Protein AF-A0A564YWE3-F1 (afdb_monomer_lite)

Orga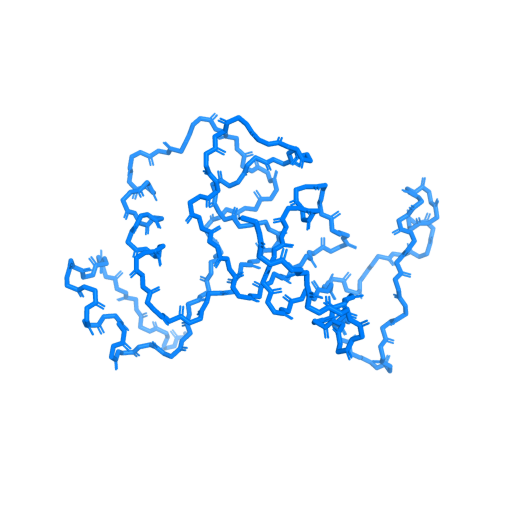nism: Hymenolepis diminuta (NCBI:txid6216)

Foldseek 3Di:
DPDDDDPDDDPPLVVVQVPDQEAEAPPDAPPDDDDDDPVVVVVLLSQLPHPHAYEYEQDHPRDDLALDDPDDPSDQHLEYEHEPAHGSVCNVHDHFWYKYAHPPDDPVNCVVVVRVDDDDPDPDRMDTPDGDPPPDDPDDDD

InterPro domains:
  IPR004443 YjeF N-terminal domain [PF03853] (12-89)
  IPR004443 YjeF N-terminal domain [PS51385] (1-116)
  IPR032976 YjeF N-terminal domain-containing protein NAXE-like [PTHR13232] (1-129)
  IPR036652 YjeF N-terminal domain superfamily [G3DSA:3.40.50.10260] (1-129)
  IPR036652 YjeF N-terminal domain superfamily [SSF64153] (2-122)

Radius of gyration: 17.13 Å; chains: 1; bounding box: 41×40×47 Å

Sequence (142 aa):
MGIAFLSYIPSDVKILESSYDLIVDALFGFGFRSPLRPEFADVIQRISSLKVPLVSIDVPSGWEINEKTETEDVLQPDCLISLTAPKICALRFNGRYHFLGGRFVPPLLANKYNLCLPQYPGASPVVLLKGPSSSDPPTPNK

pLDDT: mean 88.93, std 14.76, range [35.75, 98.62]

Secondary structure (DSSP, 8-state):
--PPPPSS--S-HHHHHHH-S-EEE-S--TT--SSPPHHHHHHHHHHHT--S-EEEESS-TT--SSSS-SS------SEEEEESS--GGGGG--SSEEEEE-TT--HHHHHHTT--PPPPPTT-SEEEEE---TTPPPPP--

Structure (mmCIF, N/CA/C/O backbone):
data_AF-A0A564YWE3-F1
#
_entry.id   AF-A0A564YWE3-F1
#
loop_
_atom_site.group_PDB
_atom_site.id
_atom_site.type_symbol
_atom_site.label_atom_id
_atom_site.label_alt_id
_atom_site.label_comp_id
_atom_site.label_asym_id
_atom_site.label_entity_id
_atom_site.label_seq_id
_atom_site.pdbx_PDB_ins_code
_atom_site.Cartn_x
_atom_site.Cartn_y
_atom_site.Cartn_z
_atom_site.occupancy
_atom_site.B_iso_or_equiv
_atom_site.auth_seq_id
_atom_site.auth_comp_id
_atom_site.auth_asym_id
_atom_site.auth_atom_id
_atom_site.pdbx_PDB_model_num
ATOM 1 N N . MET A 1 1 ? -21.660 6.061 -11.326 1.00 57.72 1 MET A N 1
ATOM 2 C CA . MET A 1 1 ? -21.180 4.946 -10.482 1.00 57.72 1 MET A CA 1
ATOM 3 C C . MET A 1 1 ? -21.814 5.096 -9.109 1.00 57.72 1 MET A C 1
ATOM 5 O O . MET A 1 1 ? -21.739 6.185 -8.563 1.00 57.72 1 MET A O 1
ATOM 9 N N . GLY A 1 2 ? -22.490 4.064 -8.599 1.00 83.88 2 GLY A N 1
ATOM 10 C CA . GLY A 1 2 ? -23.238 4.088 -7.331 1.00 83.88 2 GLY A CA 1
ATOM 11 C C . GLY A 1 2 ? -22.383 3.779 -6.101 1.00 83.88 2 GLY A C 1
ATOM 12 O O . GLY A 1 2 ? -22.797 2.989 -5.263 1.00 83.88 2 GLY A O 1
ATOM 13 N N . ILE A 1 3 ? -21.176 4.344 -6.025 1.00 83.19 3 ILE A N 1
ATOM 14 C CA . ILE A 1 3 ? -20.333 4.222 -4.831 1.00 83.19 3 ILE A CA 1
ATOM 15 C C . ILE A 1 3 ? -20.817 5.276 -3.838 1.00 83.19 3 ILE A C 1
ATOM 17 O O . ILE A 1 3 ? -20.908 6.453 -4.188 1.00 83.19 3 ILE A O 1
ATOM 21 N N . ALA A 1 4 ? -21.172 4.850 -2.628 1.00 88.06 4 ALA A N 1
ATOM 22 C CA . ALA A 1 4 ? -21.579 5.767 -1.576 1.00 88.06 4 ALA A CA 1
ATOM 23 C C . ALA A 1 4 ? -20.380 6.618 -1.142 1.00 88.06 4 ALA A C 1
ATOM 25 O O . ALA A 1 4 ? -19.303 6.094 -0.861 1.00 88.06 4 ALA A O 1
ATOM 26 N N . PHE A 1 5 ? -20.581 7.931 -1.080 1.00 90.94 5 PHE A N 1
ATOM 27 C CA . PHE A 1 5 ? -19.593 8.860 -0.551 1.00 90.94 5 PHE A CA 1
ATOM 28 C C . PHE A 1 5 ? -19.991 9.252 0.863 1.00 90.94 5 PHE A C 1
ATOM 30 O O . PHE A 1 5 ? -21.132 9.644 1.112 1.00 90.94 5 PHE A O 1
ATOM 37 N N . LEU A 1 6 ? -19.034 9.177 1.780 1.00 88.19 6 LEU A N 1
ATOM 38 C CA . LEU A 1 6 ? -19.187 9.756 3.102 1.00 88.19 6 LEU A CA 1
ATOM 39 C C . LEU A 1 6 ? -18.798 11.232 3.038 1.00 88.19 6 LEU A C 1
ATOM 41 O O . LEU A 1 6 ? -17.716 11.571 2.565 1.00 88.19 6 LEU A O 1
ATOM 45 N N . SER A 1 7 ? -19.663 12.118 3.531 1.00 86.75 7 SER A N 1
ATOM 46 C CA . SER A 1 7 ? -19.339 13.548 3.645 1.00 86.75 7 SER A CA 1
ATOM 47 C C . SER A 1 7 ? -18.322 13.836 4.755 1.00 86.75 7 SER A C 1
ATOM 49 O O . SER A 1 7 ? -17.703 14.894 4.758 1.00 86.75 7 SER A O 1
ATOM 51 N N . TYR A 1 8 ? -18.162 12.910 5.702 1.00 85.25 8 TYR A N 1
ATOM 52 C CA . TYR A 1 8 ? -17.189 12.955 6.789 1.00 85.25 8 TYR A CA 1
ATOM 53 C C . TYR A 1 8 ? -16.867 11.530 7.250 1.00 85.25 8 TYR A C 1
ATOM 55 O O . TYR A 1 8 ? -17.685 10.623 7.101 1.00 85.25 8 TYR A O 1
ATOM 63 N N . ILE A 1 9 ? -15.695 11.333 7.853 1.00 84.81 9 ILE A N 1
ATOM 64 C CA . ILE A 1 9 ? -15.351 10.064 8.501 1.00 84.81 9 ILE A CA 1
ATOM 65 C C . ILE A 1 9 ? -16.021 10.040 9.883 1.00 84.81 9 ILE A C 1
ATOM 67 O O . ILE A 1 9 ? -15.756 10.945 10.681 1.00 84.81 9 ILE A O 1
ATOM 71 N N . PRO A 1 10 ? -16.881 9.051 10.198 1.00 87.38 10 PRO A N 1
ATOM 72 C CA . PRO A 1 10 ? -17.458 8.902 11.530 1.00 87.38 10 PRO A CA 1
ATOM 73 C C . PRO A 1 10 ? -16.384 8.937 12.623 1.00 87.38 10 PRO A C 1
ATOM 75 O O . PRO A 1 10 ? -15.302 8.373 12.469 1.00 87.38 10 PRO A O 1
ATOM 78 N N . SER A 1 11 ? -16.667 9.631 13.726 1.00 84.62 11 SER A N 1
ATOM 79 C CA . SER A 1 11 ? -15.758 9.682 14.884 1.00 84.62 11 SER A CA 1
ATOM 80 C C . SER A 1 11 ? -15.772 8.406 15.709 1.00 84.62 11 SER A C 1
ATOM 82 O O . SER A 1 11 ? -14.780 8.102 16.363 1.00 84.62 11 SER A O 1
ATOM 84 N N . ASP A 1 12 ? -16.867 7.649 15.658 1.00 88.94 12 ASP A N 1
ATOM 85 C CA . ASP A 1 12 ? -16.910 6.319 16.246 1.00 88.94 12 ASP A CA 1
ATOM 86 C C . ASP A 1 12 ? -16.334 5.299 15.260 1.00 88.94 12 ASP A C 1
ATOM 88 O O . ASP A 1 12 ? -16.964 4.936 14.262 1.00 88.94 12 ASP A O 1
ATOM 92 N N . VAL A 1 13 ? -15.123 4.834 15.561 1.00 86.12 13 VAL A N 1
ATOM 93 C CA . VAL A 1 13 ? -14.411 3.818 14.781 1.00 86.12 13 VAL A CA 1
ATOM 94 C C . VAL A 1 13 ? -15.196 2.511 14.664 1.00 86.12 13 VAL A C 1
ATOM 96 O O . VAL A 1 13 ? -15.098 1.849 13.636 1.00 86.12 13 VAL A O 1
ATOM 99 N N . LYS A 1 14 ? -16.060 2.169 15.634 1.00 91.06 14 LYS A N 1
ATOM 100 C CA . LYS A 1 14 ? -16.869 0.939 15.583 1.00 91.06 14 LYS A CA 1
ATOM 101 C C . LYS A 1 14 ? -17.854 0.941 14.421 1.00 91.06 14 LYS A C 1
ATOM 103 O O . LYS A 1 14 ? -18.161 -0.117 13.876 1.00 91.06 14 LYS A O 1
ATOM 108 N N . ILE A 1 15 ? -18.349 2.117 14.028 1.00 91.12 15 ILE A N 1
ATOM 109 C CA . ILE A 1 15 ? -19.211 2.257 12.849 1.00 91.12 15 ILE A CA 1
ATOM 110 C C . ILE A 1 15 ? -18.428 1.855 11.599 1.00 91.12 15 ILE A C 1
ATOM 112 O O . ILE A 1 15 ? -18.945 1.115 10.770 1.00 91.12 15 ILE A O 1
ATOM 116 N N . LEU A 1 16 ? -17.176 2.299 11.479 1.00 90.69 16 LEU A N 1
ATOM 117 C CA . LEU A 1 16 ? -16.320 1.943 10.349 1.00 90.69 16 LEU A CA 1
ATOM 118 C C . LEU A 1 16 ? -15.985 0.449 10.356 1.00 90.69 16 LEU A C 1
ATOM 120 O O . LEU A 1 16 ? -16.180 -0.211 9.342 1.00 90.69 16 LEU A O 1
ATOM 124 N N . GLU A 1 17 ? -15.565 -0.091 11.501 1.00 94.50 17 GLU A N 1
ATOM 125 C CA . GLU A 1 17 ? -15.199 -1.508 11.640 1.00 94.50 17 GLU A CA 1
ATOM 126 C C . GLU A 1 17 ? -16.368 -2.466 11.378 1.00 94.50 17 GLU A C 1
ATOM 128 O O . GLU A 1 17 ? -16.158 -3.569 10.889 1.00 94.50 17 GLU A O 1
ATOM 133 N N . SER A 1 18 ? -17.603 -2.061 11.691 1.00 94.62 18 SER A N 1
ATOM 134 C CA . SER A 1 18 ? -18.801 -2.873 11.420 1.00 94.62 18 SER A CA 1
ATOM 135 C C . SER A 1 18 ? -19.364 -2.700 10.009 1.00 94.62 18 SER A C 1
ATOM 137 O O . SER A 1 18 ? -20.159 -3.530 9.575 1.00 94.62 18 SER A O 1
ATOM 139 N N . SER A 1 19 ? -18.980 -1.633 9.303 1.00 93.12 19 SER A N 1
ATOM 140 C CA . SER A 1 19 ? -19.499 -1.318 7.964 1.00 93.12 19 SER A CA 1
ATOM 141 C C . SER A 1 19 ? -18.553 -1.732 6.838 1.00 93.12 19 SER A C 1
ATOM 143 O O . SER A 1 19 ? -18.998 -1.860 5.698 1.00 93.12 19 SER A O 1
ATOM 145 N N . TYR A 1 20 ? -17.259 -1.895 7.132 1.00 93.94 20 TYR A N 1
ATOM 146 C CA . TYR A 1 20 ? -16.227 -2.162 6.136 1.00 93.94 20 TYR A CA 1
ATOM 147 C C . TYR A 1 20 ? -15.304 -3.295 6.577 1.00 93.94 20 TYR A C 1
ATOM 149 O O . TYR A 1 20 ? -14.649 -3.210 7.611 1.00 93.94 20 TYR A O 1
ATOM 157 N N . ASP A 1 21 ? -15.183 -4.313 5.727 1.00 96.00 21 ASP A N 1
ATOM 158 C CA . ASP A 1 21 ? -14.281 -5.452 5.943 1.00 96.00 21 ASP A CA 1
ATOM 159 C C . ASP A 1 21 ? -12.836 -5.184 5.478 1.00 96.00 21 ASP A C 1
ATOM 161 O O . ASP A 1 21 ? -11.932 -5.975 5.751 1.00 96.00 21 ASP A O 1
ATOM 165 N N . LEU A 1 22 ? -12.609 -4.089 4.742 1.00 96.81 22 LEU A N 1
ATOM 166 C CA . LEU A 1 22 ? -11.318 -3.710 4.164 1.00 96.81 22 LEU A CA 1
ATOM 167 C C . LEU A 1 22 ? -11.234 -2.191 3.994 1.00 96.81 22 LEU A C 1
ATOM 169 O O . LEU A 1 22 ? -12.182 -1.568 3.512 1.00 96.81 22 LEU A O 1
ATOM 173 N N . ILE A 1 23 ? -10.074 -1.610 4.296 1.00 97.06 23 ILE A N 1
ATOM 174 C CA . ILE A 1 23 ? -9.763 -0.212 3.990 1.00 97.06 23 ILE A CA 1
ATOM 175 C C . ILE A 1 23 ? -8.729 -0.156 2.867 1.00 97.06 23 ILE A C 1
ATOM 177 O O . ILE A 1 23 ? -7.723 -0.864 2.902 1.00 97.06 23 ILE A O 1
ATOM 181 N N . VAL A 1 24 ? -8.962 0.709 1.878 1.00 97.81 24 VAL A N 1
ATOM 182 C CA . VAL A 1 24 ? -7.994 1.001 0.814 1.00 97.81 24 VAL A CA 1
ATOM 183 C C . VAL A 1 24 ? -7.457 2.411 1.010 1.00 97.81 24 VAL A C 1
ATOM 185 O O . VAL A 1 24 ? -8.177 3.395 0.846 1.00 97.81 24 VAL A O 1
ATOM 188 N N . ASP A 1 25 ? -6.180 2.499 1.352 1.00 97.75 25 ASP A N 1
ATOM 189 C CA . ASP A 1 25 ? -5.425 3.737 1.402 1.00 97.75 25 ASP A CA 1
ATOM 190 C C . ASP A 1 25 ? -4.921 4.104 -0.001 1.00 97.75 25 ASP A C 1
ATOM 192 O O . ASP A 1 25 ? -4.037 3.462 -0.574 1.00 97.75 25 ASP A O 1
ATOM 196 N N . ALA A 1 26 ? -5.529 5.157 -0.541 1.00 96.56 26 ALA A N 1
ATOM 197 C CA . ALA A 1 26 ? -5.184 5.784 -1.811 1.00 96.56 26 ALA A CA 1
ATOM 198 C C . ALA A 1 26 ? -5.107 7.318 -1.673 1.00 96.56 26 ALA A C 1
ATOM 200 O O . ALA A 1 26 ? -5.380 8.038 -2.635 1.00 96.56 26 ALA A O 1
ATOM 201 N N . LEU A 1 27 ? -4.807 7.828 -0.468 1.00 94.75 27 LEU A N 1
ATOM 202 C CA . LEU A 1 27 ? -4.763 9.275 -0.214 1.00 94.75 27 LEU A CA 1
ATOM 203 C C . LEU A 1 27 ? -3.537 9.909 -0.875 1.00 94.75 27 LEU A C 1
ATOM 205 O O . LEU A 1 27 ? -3.649 10.938 -1.543 1.00 94.75 27 LEU A O 1
ATOM 209 N N . PHE A 1 28 ? -2.372 9.282 -0.710 1.00 94.94 28 PHE A N 1
ATOM 210 C CA . PHE A 1 28 ? -1.095 9.763 -1.211 1.00 94.94 28 PHE A CA 1
ATOM 211 C C . PHE A 1 28 ? -0.260 8.619 -1.792 1.00 94.94 28 PHE A C 1
ATOM 213 O O . PHE A 1 28 ? -0.363 7.478 -1.368 1.00 94.94 28 PHE A O 1
ATOM 220 N N . GLY A 1 29 ? 0.587 8.944 -2.770 1.00 92.38 29 GLY A N 1
ATOM 221 C CA . GLY A 1 29 ? 1.578 8.022 -3.332 1.00 92.38 29 GLY A CA 1
ATOM 222 C C . GLY A 1 29 ? 2.990 8.597 -3.237 1.00 92.38 29 GLY A C 1
ATOM 223 O O . GLY A 1 29 ? 3.227 9.580 -2.532 1.00 92.38 29 GLY A O 1
ATOM 224 N N . PHE A 1 30 ? 3.931 8.055 -4.016 1.00 91.06 30 PHE A N 1
ATOM 225 C CA . PHE A 1 30 ? 5.354 8.436 -3.941 1.00 91.06 30 PHE A CA 1
ATOM 226 C C . PHE A 1 30 ? 5.663 9.935 -4.148 1.00 91.06 30 PHE A C 1
ATOM 228 O O . PHE A 1 30 ? 6.729 10.414 -3.761 1.00 91.06 30 PHE A O 1
ATOM 235 N N . GLY A 1 31 ? 4.762 10.669 -4.810 1.00 88.25 31 GLY A N 1
ATOM 236 C CA . GLY A 1 31 ? 4.906 12.100 -5.088 1.00 88.25 31 GLY A CA 1
ATOM 237 C C . GLY A 1 31 ? 4.608 13.009 -3.894 1.00 88.25 31 GLY A C 1
ATOM 238 O O . GLY A 1 31 ? 4.819 14.217 -3.995 1.00 88.25 31 GLY A O 1
ATOM 239 N N . PHE A 1 32 ? 4.118 12.458 -2.782 1.00 87.19 32 PHE A N 1
ATOM 240 C CA . PHE A 1 32 ? 3.847 13.227 -1.575 1.00 87.19 32 PHE A CA 1
ATOM 241 C C . PHE A 1 32 ? 5.124 13.847 -0.992 1.00 87.19 32 PHE A C 1
ATOM 243 O O . PHE A 1 32 ? 6.230 13.305 -1.087 1.00 87.19 32 PHE A O 1
ATOM 250 N N . ARG A 1 33 ? 4.953 15.029 -0.400 1.00 81.31 33 ARG A N 1
ATOM 251 C CA . ARG A 1 33 ? 5.993 15.799 0.277 1.00 81.31 33 ARG A CA 1
ATOM 252 C C . ARG A 1 33 ? 5.433 16.254 1.618 1.00 81.31 33 ARG A C 1
ATOM 254 O O . ARG A 1 33 ? 4.350 16.833 1.654 1.00 81.31 33 ARG A O 1
ATOM 261 N N . SER A 1 34 ? 6.166 15.980 2.690 1.00 79.12 34 SER A N 1
ATOM 262 C CA . SER A 1 34 ? 5.839 16.432 4.041 1.00 79.12 34 SER A CA 1
ATOM 263 C C . SER A 1 34 ? 5.887 17.971 4.157 1.00 79.12 34 SER A C 1
ATOM 265 O O . SER A 1 34 ? 6.544 18.628 3.342 1.00 79.12 34 SER A O 1
ATOM 267 N N . PRO A 1 35 ? 5.215 18.566 5.164 1.00 83.94 35 PRO A N 1
ATOM 268 C CA . PRO A 1 35 ? 4.365 17.920 6.166 1.00 83.94 35 PRO A CA 1
ATOM 269 C C . PRO A 1 35 ? 2.958 17.605 5.643 1.00 83.94 35 PRO A C 1
ATOM 271 O O . PRO A 1 35 ? 2.458 18.209 4.696 1.00 83.94 35 PRO A O 1
ATOM 274 N N . LEU A 1 36 ? 2.306 16.648 6.298 1.00 86.25 36 LEU A N 1
ATOM 275 C CA . LEU A 1 36 ? 0.914 16.313 6.035 1.00 86.25 36 LEU A CA 1
ATOM 276 C C . LEU A 1 36 ? 0.009 17.455 6.521 1.00 86.25 36 LEU A C 1
ATOM 278 O O . LEU A 1 36 ? 0.234 18.008 7.599 1.00 86.25 36 LEU A O 1
ATOM 282 N N . ARG A 1 37 ? -1.006 17.829 5.736 1.00 88.06 37 ARG A N 1
ATOM 283 C CA . ARG A 1 37 ? -1.942 18.874 6.175 1.00 88.06 37 ARG A CA 1
ATOM 284 C C . ARG A 1 37 ? -2.830 18.345 7.311 1.00 88.06 37 ARG A C 1
ATOM 286 O O . ARG A 1 37 ? -3.151 17.152 7.284 1.00 88.06 37 ARG A O 1
ATOM 293 N N . PRO A 1 38 ? -3.248 19.191 8.271 1.00 86.38 38 PRO A N 1
ATOM 294 C CA . PRO A 1 38 ? -4.002 18.751 9.447 1.00 86.38 38 PRO A CA 1
ATOM 295 C C . PRO A 1 38 ? -5.239 17.911 9.113 1.00 86.38 38 PRO A C 1
ATOM 297 O O . PRO A 1 38 ? -5.474 16.889 9.749 1.00 86.38 38 PRO A O 1
ATOM 300 N N . GLU A 1 39 ? -5.973 18.268 8.056 1.00 85.00 39 GLU A N 1
ATOM 301 C CA . GLU A 1 39 ? -7.176 17.551 7.632 1.00 85.00 39 GLU A CA 1
ATOM 302 C C . GLU A 1 39 ? -6.914 16.088 7.241 1.00 85.00 39 GLU A C 1
ATOM 304 O O . GLU A 1 39 ? -7.779 15.237 7.429 1.00 85.00 39 GLU A O 1
ATOM 309 N N . PHE A 1 40 ? -5.720 15.771 6.735 1.00 90.31 40 PHE A N 1
ATOM 310 C CA . PHE A 1 40 ? -5.337 14.397 6.416 1.00 90.31 40 PHE A CA 1
ATOM 311 C C . PHE A 1 40 ? -4.730 13.677 7.620 1.00 90.31 40 PHE A C 1
ATOM 313 O O . PHE A 1 40 ? -4.757 12.448 7.660 1.00 90.31 40 PHE A O 1
ATOM 320 N N . ALA A 1 41 ? -4.186 14.414 8.593 1.00 90.25 41 ALA A N 1
ATOM 321 C CA . ALA A 1 41 ? -3.545 13.823 9.764 1.00 90.25 41 ALA A CA 1
ATOM 322 C C . ALA A 1 41 ? -4.601 13.120 10.613 1.00 90.25 41 ALA A C 1
ATOM 324 O O . ALA A 1 41 ? -4.432 11.954 10.960 1.00 90.25 41 ALA A O 1
ATOM 325 N N . ASP A 1 42 ? -5.737 13.784 10.822 1.00 89.25 42 ASP A N 1
ATOM 326 C CA . ASP A 1 42 ? -6.887 13.211 11.519 1.00 89.25 42 ASP A CA 1
ATOM 327 C C . ASP A 1 42 ? -7.433 11.967 10.805 1.00 89.25 42 ASP A C 1
ATOM 329 O O . ASP A 1 42 ? -7.812 10.991 11.453 1.00 89.25 42 ASP A O 1
ATOM 333 N N . VAL A 1 43 ? -7.457 11.973 9.468 1.00 91.69 43 VAL A N 1
ATOM 334 C CA . VAL A 1 43 ? -7.898 10.821 8.665 1.00 91.69 43 VAL A CA 1
ATOM 335 C C . VAL A 1 43 ? -6.944 9.642 8.841 1.00 91.69 43 VAL A C 1
ATOM 337 O O . VAL A 1 43 ? -7.392 8.535 9.134 1.00 91.69 43 VAL A O 1
ATOM 340 N N . ILE A 1 44 ? -5.638 9.875 8.701 1.00 93.56 44 ILE A N 1
ATOM 341 C CA . ILE A 1 44 ? -4.605 8.844 8.845 1.00 93.56 44 ILE A CA 1
ATOM 342 C C . ILE A 1 44 ? -4.622 8.242 10.253 1.00 93.56 44 ILE A C 1
ATOM 344 O O . ILE A 1 44 ? -4.598 7.022 10.386 1.00 93.56 44 ILE A O 1
ATOM 348 N N . GLN A 1 45 ? -4.737 9.076 11.290 1.00 92.25 45 GLN A N 1
ATOM 349 C CA . GLN A 1 45 ? -4.815 8.620 12.682 1.00 92.25 45 GLN A CA 1
ATOM 350 C C . GLN A 1 45 ? -6.078 7.796 12.961 1.00 92.25 45 GLN A C 1
ATOM 352 O O . GLN A 1 45 ? -6.050 6.821 13.707 1.00 92.25 45 GLN A O 1
ATOM 357 N N . ARG A 1 46 ? -7.210 8.145 12.339 1.00 91.38 46 ARG A N 1
ATOM 358 C CA . ARG A 1 46 ? -8.420 7.318 12.439 1.00 91.38 46 ARG A CA 1
ATOM 359 C C . ARG A 1 46 ? -8.217 5.970 11.768 1.00 91.38 46 ARG A C 1
ATOM 361 O O . ARG A 1 46 ? -8.542 4.960 12.382 1.00 91.38 46 ARG A O 1
ATOM 368 N N . ILE A 1 47 ? -7.658 5.945 10.556 1.00 94.19 47 ILE A N 1
ATOM 369 C CA . ILE A 1 47 ? -7.399 4.703 9.814 1.00 94.19 47 ILE A CA 1
ATOM 370 C C . ILE A 1 47 ? -6.440 3.791 10.589 1.00 94.19 47 ILE A C 1
ATOM 372 O O . ILE A 1 47 ? -6.726 2.603 10.702 1.00 94.19 47 ILE A O 1
ATOM 376 N N . SER A 1 48 ? -5.356 4.324 11.166 1.00 94.38 48 SER A N 1
ATOM 377 C CA . SER A 1 48 ? -4.389 3.522 11.938 1.00 94.38 48 SER A CA 1
ATOM 378 C C . SER A 1 48 ? -4.985 2.884 13.194 1.00 94.38 48 SER A C 1
ATOM 380 O O . SER A 1 48 ? -4.487 1.861 13.654 1.00 94.38 48 SER A O 1
ATOM 382 N N . SER A 1 49 ? -6.059 3.458 13.744 1.00 93.81 49 SER A N 1
ATOM 383 C CA . SER A 1 49 ? -6.742 2.922 14.926 1.00 93.81 49 SER A CA 1
ATOM 384 C C . SER A 1 49 ? -7.735 1.787 14.631 1.00 93.81 49 SER A C 1
ATOM 386 O O . SER A 1 49 ? -8.206 1.138 15.568 1.00 93.81 49 SER A O 1
ATOM 388 N N . LEU A 1 50 ? -8.065 1.543 13.356 1.00 94.19 50 LEU A N 1
ATOM 389 C CA . LEU A 1 50 ? -9.011 0.501 12.950 1.00 94.19 50 LEU A CA 1
ATOM 390 C C . LEU A 1 50 ? -8.367 -0.886 13.016 1.00 94.19 50 LEU A C 1
ATOM 392 O O . LEU A 1 50 ? -7.209 -1.074 12.655 1.00 94.19 50 LEU A O 1
ATOM 396 N N . LYS A 1 51 ? -9.155 -1.897 13.388 1.00 94.69 51 LYS A N 1
ATOM 397 C CA . LYS A 1 51 ? -8.743 -3.315 13.370 1.00 94.69 51 LYS A CA 1
ATOM 398 C C . LYS A 1 51 ? -9.028 -4.022 12.043 1.00 94.69 51 LYS A C 1
ATOM 400 O O . LYS A 1 51 ? -8.867 -5.237 11.933 1.00 94.69 51 LYS A O 1
ATOM 405 N N . VAL A 1 52 ? -9.486 -3.268 11.051 1.00 96.50 52 VAL A N 1
ATOM 406 C CA . VAL A 1 52 ? -9.822 -3.749 9.711 1.00 96.50 52 VAL A CA 1
ATOM 407 C C . VAL A 1 52 ? -8.539 -3.830 8.875 1.00 96.50 52 VAL A C 1
ATOM 409 O O . VAL A 1 52 ? -7.714 -2.920 8.966 1.00 96.50 52 VAL A O 1
ATOM 412 N N . PRO A 1 53 ? -8.346 -4.869 8.042 1.00 97.81 53 PRO A N 1
ATOM 413 C CA . PRO A 1 53 ? -7.193 -4.942 7.154 1.00 97.81 53 PRO A CA 1
ATOM 414 C C . PRO A 1 53 ? -7.062 -3.692 6.274 1.00 97.81 53 PRO A C 1
ATOM 416 O O . PRO A 1 53 ? -8.032 -3.224 5.671 1.00 97.81 53 PRO A O 1
ATOM 419 N N . LEU A 1 54 ? -5.840 -3.171 6.189 1.00 98.38 54 LEU A N 1
ATOM 420 C CA . LEU A 1 54 ? -5.503 -1.984 5.411 1.00 98.38 54 LEU A CA 1
ATOM 421 C C . LEU A 1 54 ? -4.673 -2.369 4.184 1.00 98.38 54 LEU A C 1
ATOM 423 O O . LEU A 1 54 ? -3.663 -3.067 4.297 1.00 98.38 54 LEU A O 1
ATOM 427 N N . VAL A 1 55 ? -5.080 -1.876 3.016 1.00 98.62 55 VAL A N 1
ATOM 428 C CA . VAL A 1 55 ? -4.356 -2.017 1.752 1.00 98.62 55 VAL A CA 1
ATOM 429 C C . VAL A 1 55 ? -3.873 -0.651 1.300 1.00 98.62 55 VAL A C 1
ATOM 431 O O . VAL A 1 55 ? -4.695 0.197 0.970 1.00 98.62 55 VAL A O 1
ATOM 434 N N . SER A 1 56 ? -2.563 -0.444 1.221 1.00 98.62 56 SER A N 1
ATOM 435 C CA . SER A 1 56 ? -2.002 0.803 0.691 1.00 98.62 56 SER A CA 1
ATOM 436 C C . SER A 1 56 ? -1.606 0.659 -0.774 1.00 98.62 56 SER A C 1
ATOM 438 O O . SER A 1 56 ? -0.937 -0.303 -1.173 1.00 98.62 56 SER A O 1
ATOM 440 N N . ILE A 1 57 ? -2.005 1.642 -1.580 1.00 98.50 57 ILE A N 1
ATOM 441 C CA . ILE A 1 57 ? -1.629 1.743 -2.987 1.00 98.50 57 ILE A CA 1
ATOM 442 C C . ILE A 1 57 ? -0.332 2.540 -3.105 1.00 98.50 57 ILE A C 1
ATOM 444 O O . ILE A 1 57 ? -0.239 3.690 -2.702 1.00 98.50 57 ILE A O 1
ATOM 448 N N . ASP A 1 58 ? 0.649 1.934 -3.760 1.00 97.62 58 ASP A N 1
ATOM 449 C CA . ASP A 1 58 ? 1.967 2.465 -4.090 1.00 97.62 58 ASP A CA 1
ATOM 450 C C . ASP A 1 58 ? 2.920 2.687 -2.910 1.00 97.62 58 ASP A C 1
ATOM 452 O O . ASP A 1 58 ? 3.992 2.074 -2.861 1.00 97.62 58 ASP A O 1
ATOM 456 N N . VAL A 1 59 ? 2.530 3.561 -1.985 1.00 96.94 59 VAL A N 1
ATOM 457 C CA . VAL A 1 59 ? 3.245 3.933 -0.761 1.00 96.94 59 VAL A CA 1
ATOM 458 C C . VAL A 1 59 ? 2.188 4.181 0.315 1.00 96.94 59 VAL A C 1
ATOM 460 O O . VAL A 1 59 ? 1.222 4.879 0.018 1.00 96.94 59 VAL A O 1
ATOM 463 N N . PRO A 1 60 ? 2.334 3.658 1.545 1.00 97.00 60 PRO A N 1
ATOM 464 C CA . PRO A 1 60 ? 1.381 3.961 2.605 1.00 97.00 60 PRO A CA 1
ATOM 465 C C . PRO A 1 60 ? 1.355 5.463 2.898 1.00 97.00 60 PRO A C 1
ATOM 467 O O . PRO A 1 60 ? 2.399 6.105 3.037 1.00 97.00 60 PRO A O 1
ATOM 470 N N . SER A 1 61 ? 0.163 6.044 2.951 1.00 96.38 61 SER A N 1
ATOM 471 C CA . SER A 1 61 ? 0.004 7.488 3.068 1.00 96.38 61 SER A CA 1
ATOM 472 C C . SER A 1 61 ? 0.679 8.038 4.321 1.00 96.38 61 SER A C 1
ATOM 474 O O . SER A 1 61 ? 0.507 7.527 5.426 1.00 96.38 61 SER A O 1
ATOM 476 N N . GLY A 1 62 ? 1.448 9.113 4.139 1.00 93.19 62 GLY A N 1
ATOM 477 C CA . GLY A 1 62 ? 2.227 9.749 5.202 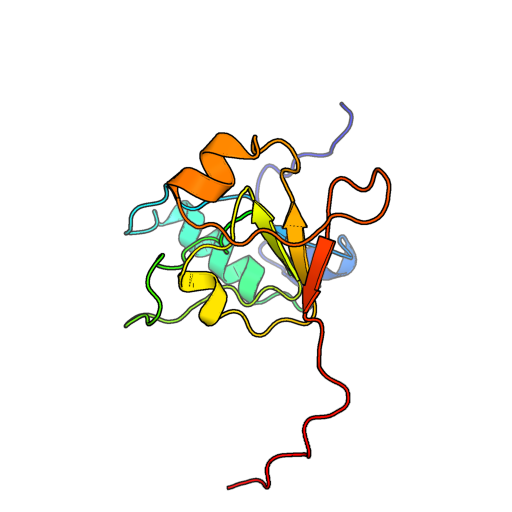1.00 93.19 62 GLY A CA 1
ATOM 478 C C . GLY A 1 62 ? 3.634 9.179 5.398 1.00 93.19 62 GLY A C 1
ATOM 479 O O . GLY A 1 62 ? 4.419 9.805 6.103 1.00 93.19 62 GLY A O 1
ATOM 480 N N . TRP A 1 63 ? 3.992 8.063 4.754 1.00 93.69 63 TRP A N 1
ATOM 481 C CA . TRP A 1 63 ? 5.350 7.524 4.839 1.00 93.69 63 TRP A CA 1
ATOM 482 C C . TRP A 1 63 ? 6.363 8.386 4.081 1.00 93.69 63 TRP A C 1
ATOM 484 O O . TRP A 1 63 ? 6.124 8.851 2.963 1.00 93.69 63 TRP A O 1
ATOM 494 N N . GLU A 1 64 ? 7.556 8.520 4.657 1.00 92.38 64 GLU A N 1
ATOM 495 C CA . GLU A 1 64 ? 8.726 9.012 3.937 1.00 92.38 64 GLU A CA 1
ATOM 496 C C . GLU A 1 64 ? 9.226 7.970 2.931 1.00 92.38 64 GLU A C 1
ATOM 498 O O . GLU A 1 64 ? 9.220 6.767 3.191 1.00 92.38 64 GLU A O 1
ATOM 503 N N . ILE A 1 65 ? 9.733 8.416 1.781 1.00 92.44 65 ILE A N 1
ATOM 504 C CA . ILE A 1 65 ? 10.200 7.494 0.734 1.00 92.44 65 ILE A CA 1
ATOM 505 C C . ILE A 1 65 ? 11.517 6.810 1.105 1.00 92.44 65 ILE A C 1
ATOM 507 O O . ILE A 1 65 ? 11.878 5.858 0.437 1.00 92.44 65 ILE A O 1
ATOM 511 N N . ASN A 1 66 ? 12.195 7.218 2.175 1.00 91.19 66 ASN A N 1
ATOM 512 C CA . ASN A 1 66 ? 13.505 6.714 2.585 1.00 91.19 66 ASN A CA 1
ATOM 513 C C . ASN A 1 66 ? 13.474 5.267 3.130 1.00 91.19 66 ASN A C 1
ATOM 515 O O . ASN A 1 66 ? 12.449 4.772 3.604 1.00 91.19 66 ASN A O 1
ATOM 519 N N . GLU A 1 67 ? 14.632 4.596 3.091 1.00 89.62 67 GLU A N 1
ATOM 520 C CA . GLU A 1 67 ? 14.835 3.247 3.657 1.00 89.62 67 GLU A CA 1
ATOM 521 C C . GLU A 1 67 ? 14.680 3.213 5.182 1.00 89.62 67 GLU A C 1
ATOM 523 O O . GLU A 1 67 ? 14.260 2.209 5.745 1.00 89.62 67 GLU A O 1
ATOM 528 N N . LYS A 1 68 ? 15.020 4.316 5.849 1.00 89.19 68 LYS A N 1
ATOM 529 C CA . LYS A 1 68 ? 14.813 4.553 7.278 1.00 89.19 68 LYS A CA 1
ATOM 530 C C . LYS A 1 68 ? 14.070 5.868 7.428 1.00 89.19 68 LYS A C 1
ATOM 532 O O . LYS A 1 68 ? 14.240 6.758 6.599 1.00 89.19 68 LYS A O 1
ATOM 537 N N . THR A 1 69 ? 13.287 5.986 8.484 1.00 86.31 69 THR A N 1
ATOM 538 C CA . THR A 1 69 ? 12.597 7.224 8.835 1.00 86.31 69 THR A CA 1
ATOM 539 C C . THR A 1 69 ? 12.971 7.622 10.257 1.00 86.31 69 THR A C 1
ATOM 541 O O . THR A 1 69 ? 13.254 6.764 11.095 1.00 86.31 69 THR A O 1
ATOM 544 N N . GLU A 1 70 ? 13.017 8.927 10.506 1.00 84.12 70 GLU A N 1
ATOM 545 C CA . GLU A 1 70 ? 13.165 9.489 11.854 1.00 84.12 70 GLU A CA 1
ATOM 546 C C . GLU A 1 70 ? 11.806 9.639 12.555 1.00 84.12 70 GLU A C 1
ATOM 548 O O . GLU A 1 70 ? 11.743 9.854 13.765 1.00 84.12 70 GLU A O 1
ATOM 553 N N . THR A 1 71 ? 10.717 9.516 11.794 1.00 83.31 71 THR A N 1
ATOM 554 C CA . THR A 1 71 ? 9.332 9.646 12.254 1.00 83.31 71 THR A CA 1
ATOM 555 C C . THR A 1 71 ? 8.632 8.295 12.279 1.00 83.31 71 THR A C 1
ATOM 557 O O . THR A 1 71 ? 9.048 7.363 11.608 1.00 83.31 71 THR A O 1
ATOM 560 N N . GLU A 1 72 ? 7.552 8.160 13.038 1.00 86.00 72 GLU A N 1
ATOM 561 C CA . GLU A 1 72 ? 6.805 6.904 13.068 1.00 86.00 72 GLU A CA 1
ATOM 562 C C . GLU A 1 72 ? 5.978 6.696 11.788 1.00 86.00 72 GLU A C 1
ATOM 564 O O . GLU A 1 72 ? 5.261 7.592 11.335 1.00 86.00 72 GLU A O 1
ATOM 569 N N . ASP A 1 73 ? 6.027 5.482 11.237 1.00 91.56 73 ASP A N 1
ATOM 570 C CA . ASP A 1 73 ? 5.102 5.027 10.199 1.00 91.56 73 ASP A CA 1
ATOM 571 C C . ASP A 1 73 ? 3.716 4.778 10.794 1.00 91.56 73 ASP A C 1
ATOM 573 O O . ASP A 1 73 ? 3.391 3.673 11.228 1.00 91.56 73 ASP A O 1
ATOM 577 N N . VAL A 1 74 ? 2.883 5.815 10.803 1.00 94.69 74 VAL A N 1
ATOM 578 C CA . VAL A 1 74 ? 1.558 5.759 11.440 1.00 94.69 74 VAL A CA 1
ATOM 579 C C . VAL A 1 74 ? 0.657 4.682 10.825 1.00 94.69 74 VAL A C 1
ATOM 581 O O . VAL A 1 74 ? -0.024 3.954 11.546 1.00 94.69 74 VAL A O 1
ATOM 584 N N . LEU A 1 75 ? 0.627 4.570 9.493 1.00 96.56 75 LEU A N 1
ATOM 585 C CA . LEU A 1 75 ? -0.119 3.508 8.818 1.00 96.56 75 LEU A CA 1
ATOM 586 C C . LEU A 1 75 ? 0.726 2.240 8.728 1.00 96.56 75 LEU A C 1
ATOM 588 O O . LEU A 1 75 ? 1.826 2.271 8.183 1.00 96.56 75 LEU A O 1
ATOM 592 N N . GLN A 1 76 ? 0.166 1.122 9.185 1.00 96.81 76 GLN A N 1
ATOM 593 C CA . GLN A 1 76 ? 0.767 -0.210 9.105 1.00 96.81 76 GLN A CA 1
ATOM 594 C C . GLN A 1 76 ? -0.127 -1.114 8.244 1.00 96.81 76 GLN A C 1
ATOM 596 O O . GLN A 1 76 ? -0.960 -1.848 8.779 1.00 96.81 76 GLN A O 1
ATOM 601 N N . PRO A 1 77 ? -0.044 -1.017 6.903 1.00 97.94 77 PRO A N 1
ATOM 602 C CA . PRO A 1 77 ? -0.913 -1.791 6.035 1.00 97.94 77 PRO A CA 1
ATOM 603 C C . PRO A 1 77 ? -0.621 -3.284 6.136 1.00 97.94 77 PRO A C 1
ATOM 605 O O . PRO A 1 77 ? 0.525 -3.722 6.207 1.00 97.94 77 PRO A O 1
ATOM 608 N N . ASP A 1 78 ? -1.681 -4.075 6.051 1.00 97.88 78 ASP A N 1
ATOM 609 C CA . ASP A 1 78 ? -1.583 -5.522 5.925 1.00 97.88 78 ASP A CA 1
ATOM 610 C C . ASP A 1 78 ? -1.136 -5.940 4.516 1.00 97.88 78 ASP A C 1
ATOM 612 O O . ASP A 1 78 ? -0.453 -6.950 4.325 1.00 97.88 78 ASP A O 1
ATOM 616 N N . CYS A 1 79 ? -1.505 -5.134 3.518 1.00 98.38 79 CYS A N 1
ATOM 617 C CA . CYS A 1 79 ? -1.136 -5.336 2.130 1.00 98.38 79 CYS A CA 1
ATOM 618 C C . CYS A 1 79 ? -0.578 -4.053 1.510 1.00 98.38 79 CYS A C 1
ATOM 620 O O . CYS A 1 79 ? -1.204 -2.997 1.569 1.00 98.38 79 CYS A O 1
ATOM 622 N N . LEU A 1 80 ? 0.558 -4.160 0.825 1.00 98.44 80 LEU A N 1
ATOM 623 C CA . LEU A 1 80 ? 1.131 -3.091 0.014 1.00 98.44 80 LEU A CA 1
ATOM 624 C C . LEU A 1 80 ? 1.082 -3.475 -1.465 1.00 98.44 80 LEU A C 1
ATOM 626 O O . LEU A 1 80 ? 1.544 -4.550 -1.849 1.00 98.44 80 LEU A O 1
ATOM 630 N N . ILE A 1 81 ? 0.560 -2.585 -2.310 1.00 98.44 81 ILE A N 1
ATOM 631 C CA . ILE A 1 81 ? 0.567 -2.746 -3.769 1.00 98.44 81 ILE A CA 1
ATOM 632 C C . ILE A 1 81 ? 1.527 -1.723 -4.369 1.00 98.44 81 ILE A C 1
ATOM 634 O O . ILE A 1 81 ? 1.138 -0.602 -4.674 1.00 98.44 81 ILE A O 1
ATOM 638 N N . SER A 1 82 ? 2.786 -2.094 -4.577 1.00 98.06 82 SER A N 1
ATOM 639 C CA . SER A 1 82 ? 3.731 -1.233 -5.288 1.00 98.06 82 SER A CA 1
ATOM 640 C C . SER A 1 82 ? 3.363 -1.124 -6.769 1.00 98.06 82 SER A C 1
ATOM 642 O O . SER A 1 82 ? 3.113 -2.138 -7.420 1.00 98.06 82 SER A O 1
ATOM 644 N N . LEU A 1 83 ? 3.367 0.088 -7.327 1.00 97.88 83 LEU A N 1
ATOM 645 C CA . LEU A 1 83 ? 3.126 0.308 -8.755 1.00 97.88 83 LEU A CA 1
ATOM 646 C C . LEU A 1 83 ? 4.441 0.531 -9.502 1.00 97.88 83 LEU A C 1
ATOM 648 O O . LEU A 1 83 ? 5.303 1.277 -9.033 1.00 97.88 83 LEU A O 1
ATOM 652 N N . THR A 1 84 ? 4.570 -0.079 -10.685 1.00 97.06 84 THR A N 1
ATOM 653 C CA . THR A 1 84 ? 5.739 -0.009 -11.590 1.00 97.06 84 THR A CA 1
ATOM 654 C C . THR A 1 84 ? 6.990 -0.695 -11.031 1.00 97.06 84 THR A C 1
ATOM 656 O O . THR A 1 84 ? 7.515 -1.612 -11.653 1.00 97.06 84 THR A O 1
ATOM 659 N N . ALA A 1 85 ? 7.451 -0.275 -9.856 1.00 96.50 85 ALA A N 1
ATOM 660 C CA . ALA A 1 85 ? 8.509 -0.894 -9.065 1.00 96.50 85 ALA A CA 1
ATOM 661 C C . ALA A 1 85 ? 8.315 -0.520 -7.580 1.00 96.50 85 ALA A C 1
ATOM 663 O O . ALA A 1 85 ? 7.782 0.560 -7.294 1.00 96.50 85 ALA A O 1
ATOM 664 N N . PRO A 1 86 ? 8.730 -1.359 -6.616 1.00 96.31 86 PRO A N 1
ATOM 665 C CA . PRO A 1 86 ? 8.721 -0.985 -5.202 1.00 96.31 86 PRO A CA 1
ATOM 666 C C . PRO A 1 86 ? 9.572 0.259 -4.934 1.00 96.31 86 PRO A C 1
ATOM 668 O O . PRO A 1 86 ? 10.664 0.406 -5.480 1.00 96.31 86 PRO A O 1
ATOM 671 N N . LYS A 1 87 ? 9.061 1.171 -4.099 1.00 95.94 87 LYS A N 1
ATOM 672 C CA . LYS A 1 87 ? 9.840 2.314 -3.592 1.00 95.94 87 LYS A CA 1
ATOM 673 C C . LYS A 1 87 ? 10.750 1.844 -2.461 1.00 95.94 87 LYS A C 1
ATOM 675 O O . LYS A 1 87 ? 10.459 0.835 -1.828 1.00 95.94 87 LYS A O 1
ATOM 680 N N . ILE A 1 88 ? 11.822 2.586 -2.181 1.00 94.88 88 ILE A N 1
ATOM 681 C CA . ILE A 1 88 ? 12.803 2.177 -1.164 1.00 94.88 88 ILE A CA 1
ATOM 682 C C . ILE A 1 88 ? 12.187 2.099 0.248 1.00 94.88 88 ILE A C 1
ATOM 684 O O . ILE A 1 88 ? 12.530 1.200 1.008 1.00 94.88 88 ILE A O 1
ATOM 688 N N . CYS A 1 89 ? 11.165 2.905 0.558 1.00 94.94 89 CYS A N 1
ATOM 689 C CA . CYS A 1 89 ? 10.374 2.764 1.786 1.00 94.94 89 CYS A CA 1
ATOM 690 C C . CYS A 1 89 ? 9.673 1.406 1.945 1.00 94.94 89 CYS A C 1
ATOM 692 O O . CYS A 1 89 ? 9.401 1.002 3.069 1.00 94.94 89 CYS A O 1
ATOM 694 N N . ALA A 1 90 ? 9.407 0.671 0.858 1.00 96.12 90 ALA A N 1
ATOM 695 C CA . ALA A 1 90 ? 8.805 -0.659 0.935 1.00 96.12 90 ALA A CA 1
ATOM 696 C C . ALA A 1 90 ? 9.726 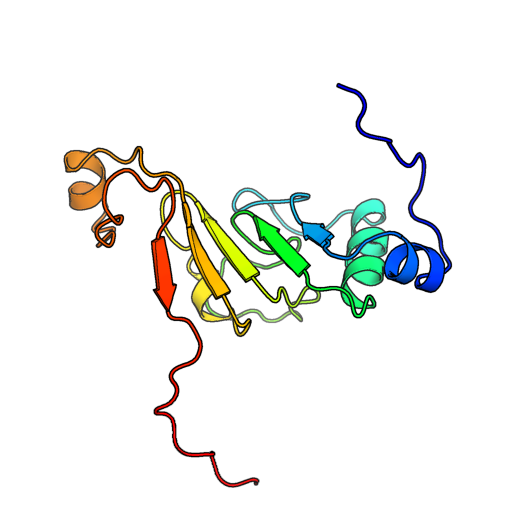-1.686 1.619 1.00 96.12 90 ALA A C 1
ATOM 698 O O . ALA A 1 90 ? 9.252 -2.743 2.010 1.00 96.12 90 ALA A O 1
ATOM 699 N N . LEU A 1 91 ? 11.014 -1.376 1.825 1.00 94.44 91 LEU A N 1
ATOM 700 C CA . LEU A 1 91 ? 11.903 -2.175 2.679 1.00 94.44 91 LEU A CA 1
ATOM 701 C C . LEU A 1 91 ? 11.474 -2.175 4.153 1.00 94.44 91 LEU A C 1
ATOM 703 O O . LEU A 1 91 ? 11.831 -3.091 4.887 1.00 94.44 91 LEU A O 1
ATOM 707 N N . ARG A 1 92 ? 10.708 -1.164 4.580 1.00 95.06 92 ARG A N 1
ATOM 708 C CA . ARG A 1 92 ? 10.148 -1.047 5.934 1.00 95.06 92 ARG A CA 1
ATOM 709 C C . ARG A 1 92 ? 8.776 -1.713 6.069 1.00 95.06 92 ARG A C 1
ATOM 711 O O . ARG A 1 92 ? 8.235 -1.775 7.166 1.00 95.06 92 ARG A O 1
ATOM 718 N N . PHE A 1 93 ? 8.198 -2.201 4.969 1.00 96.06 93 PHE A N 1
ATOM 719 C CA . PHE A 1 93 ? 6.906 -2.880 4.993 1.00 96.06 93 PHE A CA 1
ATOM 720 C C . PHE A 1 93 ? 7.015 -4.226 5.716 1.00 96.06 93 PHE A C 1
ATOM 722 O O . PHE A 1 93 ? 7.875 -5.039 5.386 1.00 96.06 93 PHE A O 1
ATOM 729 N N . ASN A 1 94 ? 6.105 -4.469 6.662 1.00 94.81 94 ASN A N 1
ATOM 730 C CA . ASN A 1 94 ? 6.081 -5.689 7.471 1.00 94.81 94 ASN A CA 1
ATOM 731 C C . ASN A 1 94 ? 4.696 -6.370 7.499 1.00 94.81 94 ASN A C 1
ATOM 733 O O . ASN A 1 94 ? 4.401 -7.155 8.399 1.00 94.81 94 ASN A O 1
ATOM 737 N N . GLY A 1 95 ? 3.817 -6.037 6.546 1.00 96.06 95 GLY A N 1
ATOM 738 C CA . GLY A 1 95 ? 2.499 -6.662 6.416 1.00 96.06 95 GLY A CA 1
ATOM 739 C C . GLY A 1 95 ? 2.557 -8.043 5.754 1.00 96.06 95 GLY A C 1
ATOM 740 O O . GLY A 1 95 ? 3.608 -8.520 5.324 1.00 96.06 95 GLY A O 1
ATOM 741 N N . ARG A 1 96 ? 1.401 -8.703 5.641 1.00 96.19 96 ARG A N 1
ATOM 742 C CA . ARG A 1 96 ? 1.298 -10.079 5.127 1.00 96.19 96 ARG A CA 1
ATOM 743 C C . ARG A 1 96 ? 1.467 -10.187 3.610 1.00 96.19 96 ARG A C 1
ATOM 745 O O . ARG A 1 96 ? 1.915 -11.228 3.128 1.00 96.19 96 ARG A O 1
ATOM 752 N N . TYR A 1 97 ? 1.098 -9.157 2.848 1.00 97.88 97 TYR A N 1
ATOM 753 C CA . TYR A 1 97 ? 1.039 -9.243 1.385 1.00 97.88 97 TYR A CA 1
ATOM 754 C C . TYR A 1 97 ? 1.734 -8.068 0.696 1.00 97.88 97 TYR A C 1
ATOM 756 O O . TYR A 1 97 ? 1.301 -6.927 0.811 1.00 97.88 97 TYR A O 1
ATOM 764 N N . HIS A 1 98 ? 2.769 -8.341 -0.101 1.00 98.19 98 HIS A N 1
ATOM 765 C CA . HIS A 1 98 ? 3.392 -7.324 -0.955 1.00 98.19 98 HIS A CA 1
ATOM 766 C C . HIS A 1 98 ? 3.216 -7.673 -2.429 1.00 98.19 98 HIS A C 1
ATOM 768 O O . HIS A 1 98 ? 3.892 -8.555 -2.957 1.00 98.19 98 HIS A O 1
ATOM 774 N N . PHE A 1 99 ? 2.305 -6.980 -3.105 1.00 98.38 99 PHE A N 1
ATOM 775 C CA . PHE A 1 99 ? 2.085 -7.125 -4.540 1.00 98.38 99 PHE A CA 1
ATOM 776 C C . PHE A 1 99 ? 2.833 -6.057 -5.335 1.00 98.38 99 PHE A C 1
ATOM 778 O O . PHE A 1 99 ? 2.952 -4.903 -4.927 1.00 98.38 99 PHE A O 1
ATOM 785 N N . LEU A 1 100 ? 3.267 -6.442 -6.530 1.00 98.38 100 LEU A N 1
ATOM 786 C CA . LEU A 1 100 ? 3.689 -5.540 -7.587 1.00 98.38 100 LEU A CA 1
ATOM 787 C C . LEU A 1 100 ? 2.621 -5.511 -8.680 1.00 98.38 100 LEU A C 1
ATOM 789 O O . LEU A 1 100 ? 2.320 -6.532 -9.299 1.00 98.38 100 LEU A O 1
ATOM 793 N N . GLY A 1 101 ? 2.075 -4.327 -8.933 1.00 97.69 101 GLY A N 1
ATOM 794 C CA . GLY A 1 101 ? 1.180 -4.031 -10.046 1.00 97.69 101 GLY A CA 1
ATOM 795 C C . GLY A 1 101 ? 1.839 -3.131 -11.091 1.00 97.69 101 GLY A C 1
ATOM 796 O O . GLY A 1 101 ? 2.986 -2.711 -10.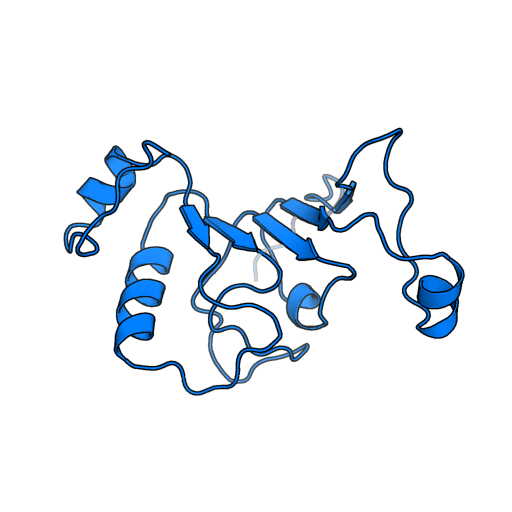954 1.00 97.69 101 GLY A O 1
ATOM 797 N N . GLY A 1 102 ? 1.097 -2.816 -12.151 1.00 96.06 102 GLY A N 1
ATOM 798 C CA . GLY A 1 102 ? 1.586 -1.947 -13.225 1.00 96.06 102 GLY A CA 1
ATOM 799 C C . GLY A 1 102 ? 2.406 -2.686 -14.284 1.00 96.06 102 GLY A C 1
ATOM 800 O O . GLY A 1 102 ? 3.504 -2.267 -14.647 1.00 96.06 102 GLY A O 1
ATOM 801 N N . ARG A 1 103 ? 1.854 -3.789 -14.806 1.00 97.19 103 ARG A N 1
ATOM 802 C CA . ARG A 1 103 ? 2.442 -4.597 -15.887 1.00 97.19 103 ARG A CA 1
ATOM 803 C C . ARG A 1 103 ? 2.365 -3.895 -17.253 1.00 97.19 103 ARG A C 1
ATOM 805 O O . ARG A 1 103 ? 1.708 -4.359 -18.179 1.00 97.19 103 ARG A O 1
ATOM 812 N N . PHE A 1 104 ? 3.030 -2.757 -17.368 1.00 96.69 104 PHE A N 1
ATOM 813 C CA . PHE A 1 104 ? 3.119 -1.967 -18.598 1.00 96.69 104 PHE A CA 1
ATOM 814 C C . PHE A 1 104 ? 4.532 -1.428 -18.849 1.00 96.69 104 PHE A C 1
ATOM 816 O O . PHE A 1 104 ? 4.742 -0.704 -19.819 1.00 96.69 104 PHE A O 1
ATOM 823 N N . VAL A 1 105 ? 5.508 -1.764 -17.995 1.00 97.25 105 VAL A N 1
ATOM 824 C CA . VAL A 1 105 ? 6.900 -1.318 -18.138 1.00 97.25 105 VAL A CA 1
ATOM 825 C C . VAL A 1 105 ? 7.557 -2.038 -19.323 1.00 97.25 105 VAL A C 1
ATOM 827 O O . VAL A 1 105 ? 7.709 -3.261 -19.280 1.00 97.25 105 VAL A O 1
ATOM 830 N N . PRO A 1 106 ? 7.989 -1.321 -20.377 1.00 97.31 106 PRO A N 1
ATOM 831 C CA . PRO A 1 106 ? 8.698 -1.933 -21.494 1.00 97.31 106 PRO A CA 1
ATOM 832 C C . PRO A 1 106 ? 10.057 -2.504 -21.051 1.00 97.31 106 PRO A C 1
ATOM 834 O O . PRO A 1 106 ? 10.742 -1.857 -20.250 1.00 97.31 106 PRO A O 1
ATOM 837 N N . PRO A 1 107 ? 10.526 -3.633 -21.624 1.00 95.44 107 PRO A N 1
ATOM 838 C CA . PRO A 1 107 ? 11.814 -4.236 -21.263 1.00 95.44 107 PRO A CA 1
ATOM 839 C C . PRO A 1 107 ? 13.002 -3.269 -21.357 1.00 95.44 107 PRO A C 1
ATOM 841 O O . PRO A 1 107 ? 13.892 -3.287 -20.513 1.00 95.44 107 PRO A O 1
ATOM 844 N N . LEU A 1 108 ? 12.988 -2.363 -22.342 1.00 97.31 108 LEU A N 1
ATOM 845 C CA . LEU A 1 108 ? 14.022 -1.337 -22.497 1.00 97.31 108 LEU A CA 1
ATOM 846 C C . LEU A 1 108 ? 14.098 -0.386 -21.294 1.00 97.31 108 LEU A C 1
ATOM 848 O O . LEU A 1 108 ? 15.197 -0.036 -20.872 1.00 97.31 108 LEU A O 1
ATOM 852 N N . LEU A 1 109 ? 12.956 0.013 -20.720 1.00 97.75 109 LEU A N 1
ATOM 853 C CA . LEU A 1 109 ? 12.942 0.854 -19.519 1.00 97.75 109 LEU A CA 1
ATOM 854 C C . LEU A 1 109 ? 13.353 0.055 -18.284 1.00 97.75 109 LEU A C 1
ATOM 856 O O . LEU A 1 109 ? 14.151 0.548 -17.491 1.00 97.75 109 LEU A O 1
ATOM 860 N N . ALA A 1 110 ? 12.872 -1.183 -18.149 1.00 96.62 110 ALA A N 1
ATOM 861 C CA . ALA A 1 110 ? 13.264 -2.050 -17.042 1.00 96.62 110 ALA A CA 1
ATOM 862 C C . ALA A 1 110 ? 14.787 -2.256 -16.991 1.00 96.62 110 ALA A C 1
ATOM 864 O O . ALA A 1 110 ? 15.385 -2.111 -15.926 1.00 96.62 110 ALA A O 1
ATOM 865 N N . ASN A 1 111 ? 15.417 -2.494 -18.145 1.00 95.75 111 ASN A N 1
ATOM 866 C CA . ASN A 1 111 ? 16.867 -2.649 -18.256 1.00 95.75 111 ASN A CA 1
ATOM 867 C C . ASN A 1 111 ? 17.606 -1.329 -18.005 1.00 95.75 111 ASN A C 1
ATOM 869 O O . ASN A 1 111 ? 18.574 -1.306 -17.251 1.00 95.75 111 ASN A O 1
ATOM 873 N N . LYS A 1 112 ? 17.135 -0.218 -18.590 1.00 97.62 112 LYS A N 1
ATOM 874 C CA . LYS A 1 112 ? 17.753 1.109 -18.423 1.00 97.62 112 LYS A CA 1
ATOM 875 C C . LYS A 1 112 ? 17.849 1.534 -16.956 1.00 97.62 112 LYS A C 1
ATOM 877 O O . LYS A 1 112 ? 18.834 2.157 -16.5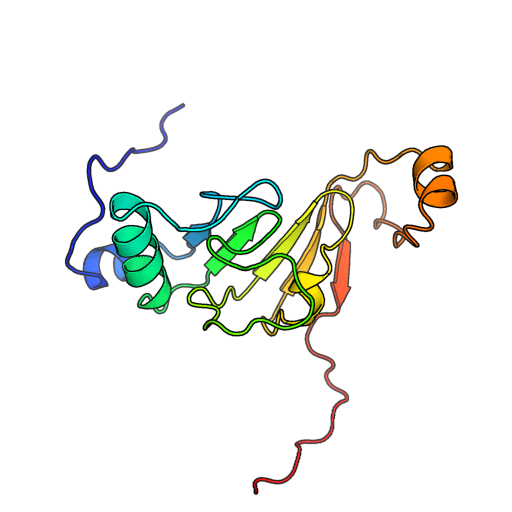75 1.00 97.62 112 LYS A O 1
ATOM 882 N N . TYR A 1 113 ? 16.828 1.222 -16.160 1.00 96.38 113 TYR A N 1
ATOM 883 C CA . TYR A 1 113 ? 16.760 1.588 -14.743 1.00 96.38 113 TYR A CA 1
ATOM 884 C C . TYR A 1 113 ? 17.115 0.435 -13.794 1.00 96.38 113 TYR A C 1
ATOM 886 O O . TYR A 1 113 ? 16.951 0.585 -12.589 1.00 96.38 113 TYR A O 1
ATOM 894 N N . ASN A 1 114 ? 17.596 -0.698 -14.322 1.00 95.44 114 ASN A N 1
ATOM 895 C CA . ASN A 1 114 ? 17.944 -1.893 -13.552 1.00 95.44 114 ASN A CA 1
ATOM 896 C C . ASN A 1 114 ? 16.843 -2.319 -12.556 1.00 95.44 114 ASN A C 1
ATOM 898 O O . ASN A 1 114 ? 17.106 -2.584 -11.386 1.00 95.44 114 ASN A O 1
ATOM 902 N N . LEU A 1 115 ? 15.586 -2.337 -13.015 1.00 93.62 115 LEU A N 1
ATOM 903 C CA . LEU A 1 115 ? 14.424 -2.542 -12.141 1.00 93.62 115 LEU A CA 1
ATOM 904 C C . LEU A 1 115 ? 14.259 -3.985 -11.649 1.00 93.62 115 LEU A C 1
ATOM 906 O O . LEU A 1 115 ? 13.477 -4.211 -10.731 1.00 93.62 115 LEU A O 1
ATOM 910 N N . CYS A 1 116 ? 14.937 -4.955 -12.276 1.00 92.12 116 CYS A N 1
ATOM 911 C CA . CYS A 1 116 ? 14.886 -6.376 -11.908 1.00 92.12 116 CYS A CA 1
ATOM 912 C C . CYS A 1 116 ? 13.452 -6.896 -11.65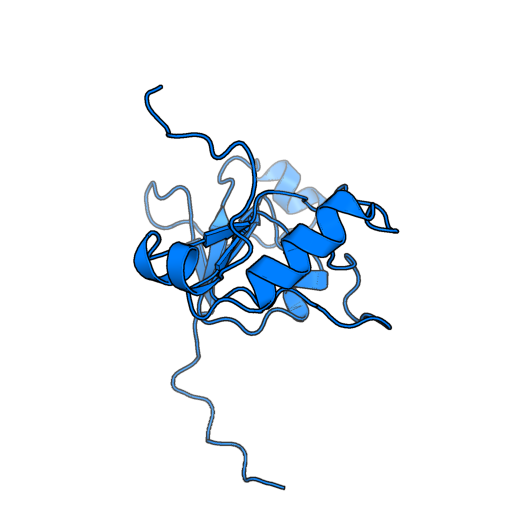4 1.00 92.12 116 CYS A C 1
ATOM 914 O O . CYS A 1 116 ? 13.199 -7.591 -10.670 1.00 92.12 116 CYS A O 1
ATOM 916 N N . LEU A 1 117 ? 12.498 -6.522 -12.520 1.00 94.75 117 LEU A N 1
ATOM 917 C CA . LEU A 1 117 ? 11.082 -6.844 -12.325 1.00 94.75 117 LEU A CA 1
ATOM 918 C C . LEU A 1 117 ? 10.845 -8.365 -12.410 1.00 94.75 117 LEU A C 1
ATOM 920 O O . LEU A 1 117 ? 11.348 -9.003 -13.340 1.00 94.75 117 LEU A O 1
ATOM 924 N N . PRO A 1 118 ? 10.057 -8.956 -11.495 1.00 95.12 118 PRO A N 1
ATOM 925 C CA . PRO A 1 118 ? 9.702 -10.368 -11.558 1.00 95.12 118 PRO A CA 1
ATOM 926 C C . PRO A 1 118 ? 8.772 -10.667 -12.739 1.00 95.12 118 PRO A C 1
ATOM 928 O O . PRO A 1 118 ? 8.073 -9.798 -13.267 1.00 95.12 118 PRO A O 1
ATOM 931 N N . GLN A 1 119 ? 8.715 -11.939 -13.127 1.00 94.94 119 GLN A N 1
ATOM 932 C CA . GLN A 1 119 ? 7.775 -12.394 -14.141 1.00 94.94 119 GLN A CA 1
ATOM 933 C C . GLN A 1 119 ? 6.348 -12.423 -13.579 1.00 94.94 119 GLN A C 1
ATOM 935 O O . GLN A 1 119 ? 6.075 -13.048 -12.556 1.00 94.94 119 GLN A O 1
ATOM 940 N N . TYR A 1 120 ? 5.416 -11.787 -14.285 1.00 96.75 120 TYR A N 1
ATOM 941 C CA . TYR A 1 120 ? 3.995 -11.862 -13.955 1.00 96.75 120 TYR A CA 1
ATOM 942 C C . TYR A 1 120 ? 3.411 -13.216 -14.396 1.00 96.75 120 TYR A C 1
ATOM 944 O O . TYR A 1 120 ? 3.634 -13.615 -15.545 1.00 96.75 120 TYR A O 1
ATOM 952 N N . PRO A 1 121 ? 2.624 -13.906 -13.549 1.00 96.25 121 PRO A N 1
ATOM 953 C CA . PRO A 1 121 ? 1.995 -15.174 -13.916 1.00 96.25 121 PRO A CA 1
ATOM 954 C C . PRO A 1 121 ? 0.999 -15.014 -15.072 1.00 96.25 121 PRO A C 1
ATOM 956 O O . PRO A 1 121 ? 0.034 -14.258 -14.965 1.00 96.25 121 PRO A O 1
ATOM 959 N N . GLY A 1 122 ? 1.204 -15.731 -16.180 1.00 96.25 122 GLY A N 1
ATOM 960 C CA . GLY A 1 122 ? 0.291 -15.730 -17.331 1.00 96.25 122 GLY A CA 1
ATOM 961 C C . GLY A 1 122 ? -0.053 -14.316 -17.816 1.00 96.25 122 GLY A C 1
ATOM 962 O O . GLY A 1 122 ? 0.838 -13.535 -18.153 1.00 96.25 122 GLY A O 1
ATOM 963 N N . ALA A 1 123 ? -1.345 -13.975 -17.811 1.00 96.50 123 ALA A N 1
ATOM 964 C CA . ALA A 1 123 ? -1.875 -12.646 -18.138 1.00 96.50 123 ALA A CA 1
ATOM 965 C C . ALA A 1 123 ? -2.186 -11.776 -16.898 1.00 96.50 123 ALA A C 1
ATOM 967 O O . ALA A 1 123 ? -2.792 -10.717 -17.035 1.00 96.50 123 ALA A O 1
ATOM 968 N N . SER A 1 124 ? -1.778 -12.198 -15.693 1.00 97.25 124 SER A N 1
ATOM 969 C CA . SER A 1 124 ? -2.052 -11.466 -14.452 1.00 97.25 124 SER A CA 1
ATOM 970 C C . SER A 1 124 ? -1.506 -10.030 -14.511 1.00 97.25 124 SER A C 1
ATOM 972 O O . SER A 1 124 ? -0.363 -9.837 -14.949 1.00 97.25 124 SER A O 1
ATOM 974 N N . PRO A 1 125 ? -2.276 -9.025 -14.051 1.00 96.69 125 PRO A N 1
ATOM 975 C CA . PRO A 1 125 ? -1.813 -7.643 -13.941 1.00 96.69 125 PRO A CA 1
ATOM 976 C C . PRO A 1 125 ? -0.957 -7.394 -12.686 1.00 96.69 125 PRO A C 1
ATOM 978 O O . PRO A 1 125 ? -0.394 -6.307 -12.542 1.00 96.69 125 PRO A O 1
ATOM 981 N N . VAL A 1 126 ? -0.867 -8.380 -11.786 1.00 97.56 126 VAL A N 1
ATOM 982 C CA . VAL A 1 126 ? -0.148 -8.312 -10.506 1.00 97.56 126 VAL A CA 1
ATOM 983 C C . VAL A 1 126 ? 0.702 -9.560 -10.258 1.00 97.56 126 VAL A C 1
ATOM 985 O O . VAL A 1 126 ? 0.419 -10.638 -10.785 1.00 97.56 126 VAL A O 1
ATOM 988 N N . VAL A 1 127 ? 1.732 -9.423 -9.429 1.00 97.50 127 VAL A N 1
ATOM 989 C CA . VAL A 1 127 ? 2.571 -10.525 -8.941 1.00 97.50 127 VAL A CA 1
ATOM 990 C C . VAL A 1 127 ? 2.892 -10.314 -7.464 1.00 97.50 127 VAL A C 1
ATOM 992 O O . VAL A 1 127 ? 3.156 -9.191 -7.044 1.00 97.50 127 VAL A O 1
ATOM 995 N N . LEU A 1 128 ? 2.832 -11.378 -6.665 1.00 97.12 128 LEU A N 1
ATOM 996 C CA . LEU A 1 128 ? 3.218 -11.344 -5.254 1.00 97.12 128 LEU A CA 1
ATOM 997 C C . LEU A 1 128 ? 4.753 -11.376 -5.154 1.00 97.12 128 LEU A C 1
ATOM 999 O O . LEU A 1 128 ? 5.376 -12.271 -5.720 1.00 97.12 128 LEU A O 1
ATOM 1003 N N . LEU A 1 129 ? 5.360 -10.406 -4.463 1.00 93.06 129 LEU A N 1
ATOM 1004 C CA . LEU A 1 129 ? 6.818 -10.249 -4.370 1.00 93.06 129 LEU A CA 1
ATOM 1005 C C . LEU A 1 129 ? 7.455 -11.151 -3.315 1.00 93.06 129 LEU A C 1
ATOM 1007 O O . LEU A 1 129 ? 8.514 -11.710 -3.576 1.00 93.06 129 LEU A O 1
ATOM 1011 N N . LYS A 1 130 ? 6.811 -11.287 -2.152 1.00 71.25 130 LYS A N 1
ATOM 1012 C CA . LYS A 1 130 ? 7.061 -12.258 -1.072 1.00 71.25 130 LYS A CA 1
ATOM 1013 C C . LYS A 1 130 ? 5.902 -12.119 -0.067 1.00 71.25 130 LYS A C 1
ATOM 1015 O O . LYS A 1 130 ? 5.545 -11.001 0.289 1.00 71.25 130 LYS A O 1
ATOM 1020 N N . GLY A 1 131 ? 5.283 -13.232 0.330 1.00 54.78 131 GLY A N 1
ATOM 1021 C CA . GLY A 1 131 ? 4.443 -13.327 1.539 1.00 54.78 131 GLY A CA 1
ATOM 1022 C C . GLY A 1 131 ? 5.260 -13.932 2.691 1.00 54.78 131 GLY A C 1
ATOM 1023 O O . GLY A 1 131 ? 6.410 -14.303 2.439 1.00 54.78 131 GLY A O 1
ATOM 1024 N N . PRO A 1 132 ? 4.722 -14.054 3.922 1.00 39.78 132 PRO A N 1
ATOM 1025 C CA . PRO A 1 132 ? 5.469 -14.575 5.067 1.00 39.78 132 PRO A CA 1
ATOM 1026 C C . PRO A 1 132 ? 6.113 -15.924 4.726 1.00 39.78 132 PRO A C 1
ATOM 1028 O O . PRO A 1 132 ? 5.429 -16.879 4.351 1.00 39.78 132 PRO A O 1
ATOM 1031 N N . SER A 1 133 ? 7.439 -15.991 4.828 1.00 46.47 133 SER A N 1
ATOM 1032 C CA . SER A 1 133 ? 8.211 -17.224 4.727 1.00 46.47 133 SER A CA 1
ATOM 1033 C C . SER A 1 133 ? 7.806 -18.134 5.880 1.00 46.47 133 SER A C 1
ATOM 1035 O O . SER A 1 133 ? 8.140 -17.885 7.033 1.00 46.47 133 SER A O 1
ATOM 1037 N N . SER A 1 134 ? 7.150 -19.254 5.587 1.00 47.41 134 SER A N 1
ATOM 1038 C CA . SER A 1 134 ? 6.933 -20.341 6.552 1.00 47.41 134 SER A CA 1
ATOM 1039 C C . SER A 1 134 ? 8.232 -21.095 6.906 1.00 47.41 134 SER A C 1
ATOM 1041 O O . SER A 1 134 ? 8.194 -22.286 7.203 1.00 47.41 134 SER A O 1
ATOM 1043 N N . SER A 1 135 ? 9.392 -20.441 6.807 1.00 43.81 135 SER A N 1
ATOM 1044 C CA . SER A 1 135 ? 10.724 -21.027 6.981 1.00 43.81 135 SER A CA 1
ATOM 1045 C C . SER A 1 135 ? 11.634 -20.230 7.915 1.00 43.81 135 SER A C 1
ATOM 1047 O O . SER A 1 135 ? 12.775 -20.642 8.106 1.00 43.81 135 SER A O 1
ATOM 1049 N N . ASP A 1 136 ? 11.166 -19.126 8.501 1.00 43.59 136 ASP A N 1
ATOM 1050 C CA . ASP A 1 136 ? 11.959 -18.418 9.503 1.00 43.59 136 ASP A CA 1
ATOM 1051 C C . ASP A 1 136 ? 11.729 -19.059 10.880 1.00 43.59 136 ASP A C 1
ATOM 1053 O O . ASP A 1 136 ? 10.583 -19.150 11.335 1.00 43.59 136 ASP A O 1
ATOM 1057 N N . PRO A 1 137 ? 12.783 -19.570 11.546 1.00 41.94 137 PRO A N 1
ATOM 1058 C CA . PRO A 1 137 ? 12.642 -20.094 12.893 1.00 41.94 137 PRO A CA 1
ATOM 1059 C C . PRO A 1 137 ? 12.179 -18.966 13.828 1.00 41.94 137 PRO A C 1
ATOM 1061 O O . PRO A 1 137 ? 12.610 -17.822 13.654 1.00 41.94 137 PRO A O 1
ATOM 1064 N N . PRO A 1 138 ? 11.332 -19.258 14.832 1.00 41.94 138 PRO A N 1
ATOM 1065 C CA . PRO A 1 138 ? 10.924 -18.257 15.806 1.00 41.94 138 PRO A CA 1
ATOM 1066 C C . PRO A 1 138 ? 12.174 -17.682 16.475 1.00 41.94 138 PRO A C 1
ATOM 1068 O O . PRO A 1 138 ? 12.934 -18.403 17.125 1.00 41.94 138 PRO A O 1
ATOM 1071 N N . THR A 1 139 ? 12.410 -16.384 16.292 1.00 42.91 139 THR A N 1
ATOM 1072 C CA . THR A 1 139 ? 13.451 -15.667 17.026 1.00 42.91 139 THR A CA 1
ATOM 1073 C C . THR A 1 139 ? 13.161 -15.789 18.521 1.00 42.91 139 THR A C 1
ATOM 1075 O O . THR A 1 139 ? 12.038 -15.494 18.938 1.00 42.91 139 THR A O 1
ATOM 1078 N N . PRO A 1 140 ? 14.128 -16.232 19.341 1.00 46.22 140 PRO A N 1
ATOM 1079 C CA . PRO A 1 140 ? 13.919 -16.339 20.772 1.00 46.22 140 PRO A CA 1
ATOM 1080 C C . PRO A 1 140 ? 13.738 -14.938 21.356 1.00 46.22 140 PRO A C 1
ATOM 1082 O O . PRO A 1 140 ? 14.552 -14.046 21.108 1.00 46.22 140 PRO A O 1
ATOM 1085 N N . ASN A 1 141 ? 12.662 -14.777 22.126 1.00 44.84 141 ASN A N 1
ATOM 1086 C CA . ASN A 1 141 ? 12.387 -13.594 22.931 1.00 44.84 141 ASN A CA 1
ATOM 1087 C C . ASN A 1 141 ? 13.649 -13.164 23.696 1.00 44.84 141 ASN A C 1
ATOM 1089 O O . ASN A 1 141 ? 14.248 -13.972 24.413 1.00 44.84 141 ASN A O 1
ATOM 1093 N N . LYS A 1 142 ? 14.014 -11.891 23.557 1.00 35.75 142 LYS A N 1
ATOM 1094 C CA . LYS A 1 142 ? 14.815 -11.160 24.537 1.00 35.75 142 LYS A CA 1
ATOM 1095 C C . LYS A 1 142 ? 13.964 -10.044 25.106 1.00 35.75 142 LYS A C 1
ATOM 1097 O O . LYS A 1 142 ? 13.245 -9.418 24.299 1.00 35.75 142 LYS A O 1
#